Protein AF-A0A7J8MKU8-F1 (afdb_monomer_lite)

Secondary structure (DSSP, 8-state):
-GGG-TT---EEEEEETTEEEEEE-TT-HHHHHHHHHHHHHHHHHHHHHHHHHHHH-TTT-SPPP--EETTTTEEPPHHHHHHHHHHHHHHHHHT--

Structure (mmCIF, N/CA/C/O backbone):
data_AF-A0A7J8MKU8-F1
#
_entry.id   AF-A0A7J8MKU8-F1
#
loop_
_atom_site.group_PDB
_atom_site.id
_atom_site.type_symbol
_atom_site.label_atom_id
_atom_site.label_alt_id
_atom_site.label_comp_id
_atom_site.label_asym_id
_atom_site.label_entity_id
_atom_site.label_seq_id
_atom_site.pdbx_PDB_ins_code
_atom_site.Cartn_x
_atom_site.Cartn_y
_atom_site.Cartn_z
_atom_site.occupancy
_atom_site.B_iso_or_equiv
_atom_site.auth_seq_id
_atom_site.auth_comp_id
_atom_site.auth_asym_id
_atom_site.auth_atom_id
_atom_site.pdbx_PDB_model_num
ATOM 1 N N . GLU A 1 1 ? 2.830 9.925 10.413 1.00 69.06 1 GLU A N 1
ATOM 2 C CA . GLU A 1 1 ? 4.041 9.084 10.239 1.00 69.06 1 GLU A CA 1
ATOM 3 C C . GLU A 1 1 ? 3.772 7.580 10.289 1.00 69.06 1 GLU A C 1
ATOM 5 O O . GLU A 1 1 ? 4.362 6.871 9.485 1.00 69.06 1 GLU A O 1
ATOM 10 N N . ASN A 1 2 ? 2.851 7.093 11.134 1.00 81.44 2 ASN A N 1
ATOM 11 C CA . ASN A 1 2 ? 2.561 5.657 11.299 1.00 81.44 2 ASN A CA 1
ATOM 12 C C . ASN A 1 2 ? 2.346 4.860 9.990 1.00 81.44 2 ASN A C 1
ATOM 14 O O . ASN A 1 2 ? 2.856 3.755 9.887 1.00 81.44 2 ASN A O 1
ATOM 18 N N . LEU A 1 3 ? 1.669 5.410 8.971 1.00 83.44 3 LEU A N 1
ATOM 19 C CA . LEU A 1 3 ? 1.426 4.714 7.691 1.00 83.44 3 LEU A CA 1
ATOM 20 C C . LEU A 1 3 ? 2.699 4.222 6.984 1.00 83.44 3 LEU A C 1
ATOM 22 O O . LEU A 1 3 ? 2.674 3.193 6.316 1.00 83.44 3 LEU A O 1
ATOM 26 N N . LYS A 1 4 ? 3.805 4.957 7.133 1.00 81.62 4 LYS A N 1
ATOM 27 C CA . LYS A 1 4 ? 5.099 4.622 6.523 1.00 81.62 4 LYS A CA 1
ATOM 28 C C . LYS A 1 4 ? 5.943 3.700 7.402 1.00 81.62 4 LYS A C 1
ATOM 30 O O . LYS A 1 4 ? 7.011 3.287 6.969 1.00 81.62 4 LYS A O 1
ATOM 35 N N . ASN A 1 5 ? 5.509 3.433 8.635 1.00 85.94 5 ASN A N 1
ATOM 36 C CA . ASN A 1 5 ? 6.226 2.564 9.552 1.00 85.94 5 ASN A CA 1
ATOM 37 C C . ASN A 1 5 ? 5.841 1.099 9.263 1.00 85.94 5 ASN A C 1
ATOM 39 O O . ASN A 1 5 ? 4.687 0.739 9.511 1.00 85.94 5 ASN A O 1
ATOM 43 N N . PRO A 1 6 ? 6.766 0.262 8.759 1.00 82.50 6 PRO A N 1
ATOM 44 C CA . PRO A 1 6 ? 6.485 -1.146 8.495 1.00 82.50 6 PRO A CA 1
ATOM 45 C C . PRO A 1 6 ? 6.251 -1.959 9.779 1.00 82.50 6 PRO A C 1
ATOM 47 O O . PRO A 1 6 ? 5.542 -2.958 9.726 1.00 82.50 6 PRO A O 1
ATOM 50 N N . ASP A 1 7 ? 6.764 -1.514 10.934 1.00 87.62 7 ASP A N 1
ATOM 51 C CA . ASP A 1 7 ? 6.575 -2.213 12.215 1.00 87.62 7 ASP A CA 1
ATOM 52 C C . ASP A 1 7 ? 5.127 -2.128 12.712 1.00 87.62 7 ASP A C 1
ATOM 54 O O . ASP A 1 7 ? 4.667 -2.970 13.483 1.00 87.62 7 ASP A O 1
ATOM 58 N N . TRP A 1 8 ? 4.379 -1.108 12.276 1.00 91.00 8 TRP A N 1
ATOM 59 C CA . TRP A 1 8 ? 2.951 -1.027 12.554 1.00 91.00 8 TRP A CA 1
ATOM 60 C C . TRP A 1 8 ? 2.159 -1.704 11.437 1.00 91.00 8 TRP A C 1
ATOM 62 O O . TRP A 1 8 ? 1.773 -1.082 10.441 1.00 91.00 8 TRP A O 1
ATOM 72 N N . HIS A 1 9 ? 1.890 -2.992 11.636 1.00 90.69 9 HIS A N 1
ATOM 73 C CA . HIS A 1 9 ? 1.154 -3.833 10.699 1.00 90.69 9 HIS A CA 1
ATOM 74 C C . HIS A 1 9 ? -0.202 -4.266 11.277 1.00 90.69 9 HIS A C 1
ATOM 76 O O . HIS A 1 9 ? -0.305 -5.368 11.810 1.00 90.69 9 HIS A O 1
ATOM 82 N N . PRO A 1 10 ? -1.252 -3.419 11.195 1.00 94.44 10 PRO A N 1
ATOM 83 C CA . PRO A 1 10 ? -2.570 -3.702 11.769 1.00 94.44 10 PRO A CA 1
ATOM 84 C C . PRO A 1 10 ? -3.374 -4.670 10.885 1.00 94.44 10 PRO A C 1
ATOM 86 O O . PRO A 1 10 ? -4.530 -4.421 10.546 1.00 94.44 10 PRO A O 1
ATOM 89 N N . PHE A 1 11 ? -2.751 -5.770 10.474 1.00 93.12 11 PHE A N 1
ATOM 90 C CA . PHE A 1 11 ? -3.358 -6.813 9.665 1.00 93.12 11 PHE A CA 1
ATOM 91 C C . PHE A 1 11 ? -3.167 -8.172 10.332 1.00 93.12 11 PHE A C 1
ATOM 93 O O . PHE A 1 11 ? -2.171 -8.426 11.008 1.00 93.12 11 PHE A O 1
ATOM 100 N N . LYS A 1 12 ? -4.142 -9.055 10.133 1.00 92.62 12 LYS A N 1
ATOM 101 C CA . LYS A 1 12 ? -4.123 -10.435 10.612 1.00 92.62 12 LYS A CA 1
ATOM 102 C C . LYS A 1 12 ? -4.398 -11.389 9.464 1.00 92.62 12 LYS A C 1
ATOM 104 O O . LYS A 1 12 ? -5.165 -11.077 8.554 1.00 92.62 12 LYS A O 1
ATOM 109 N N . VAL A 1 13 ? -3.793 -12.569 9.528 1.00 92.69 13 VAL A N 1
ATOM 110 C CA . VAL A 1 13 ? -4.040 -13.634 8.555 1.00 92.69 13 VAL A CA 1
ATOM 111 C C . VAL A 1 13 ? -5.172 -14.515 9.061 1.00 92.69 13 VAL A C 1
ATOM 113 O O . VAL A 1 13 ? -5.100 -15.062 10.160 1.00 92.69 13 VAL A O 1
ATOM 116 N N . ILE A 1 14 ? -6.209 -14.668 8.246 1.00 93.44 14 ILE A N 1
ATOM 117 C CA . ILE A 1 14 ? -7.284 -15.639 8.445 1.00 93.44 14 ILE A CA 1
ATOM 118 C C . ILE A 1 14 ? -7.214 -16.712 7.363 1.00 93.44 14 ILE A C 1
ATOM 120 O O . ILE A 1 14 ? -6.700 -16.477 6.271 1.00 93.44 14 ILE A O 1
ATOM 124 N N . VAL A 1 15 ? -7.735 -17.901 7.653 1.00 93.25 15 VAL A N 1
ATOM 125 C CA . VA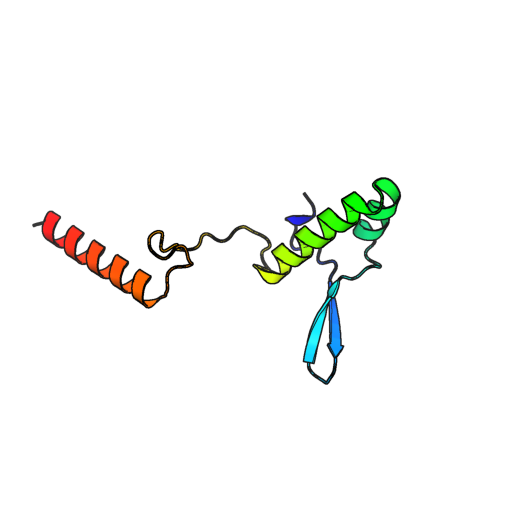L A 1 15 ? -7.822 -18.984 6.669 1.00 93.25 15 VAL A CA 1
ATOM 126 C C . VAL A 1 15 ? -9.271 -19.112 6.222 1.00 93.25 15 VAL A C 1
ATOM 128 O O . VAL A 1 15 ? -10.125 -19.5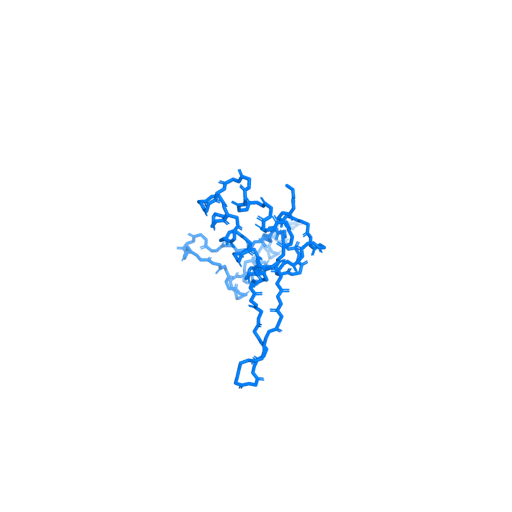42 6.991 1.00 93.25 15 VAL A O 1
ATOM 131 N N . GLU A 1 16 ? -9.542 -18.772 4.964 1.00 89.75 16 GLU A N 1
ATOM 132 C CA . GLU A 1 16 ? -10.848 -18.974 4.334 1.00 89.75 16 GLU A CA 1
ATOM 133 C C . GLU A 1 16 ? -10.727 -20.019 3.228 1.00 89.75 16 GLU A C 1
ATOM 135 O O . GLU A 1 16 ? -9.983 -19.840 2.261 1.00 89.75 16 GLU A O 1
ATOM 140 N N . GLY A 1 17 ? -11.450 -21.135 3.365 1.00 86.62 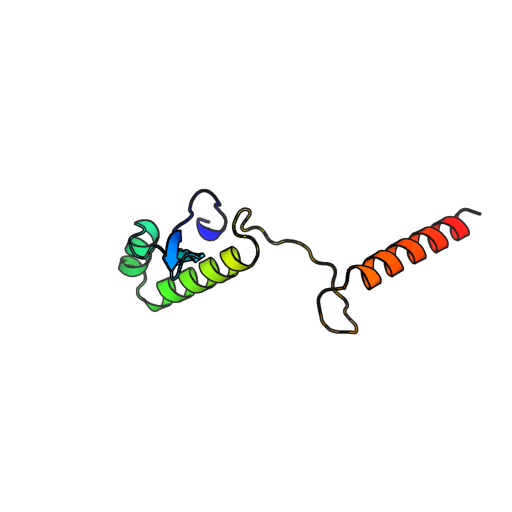17 GLY A N 1
ATOM 141 C CA . GLY A 1 17 ? -11.449 -22.200 2.355 1.00 86.62 17 GLY A CA 1
ATOM 142 C C . GLY A 1 17 ? -10.067 -22.815 2.099 1.00 86.62 17 GLY A C 1
ATOM 143 O O . GLY A 1 17 ? -9.789 -23.246 0.985 1.00 86.62 17 GLY A O 1
ATOM 144 N N . GLY A 1 18 ? -9.186 -22.808 3.106 1.00 90.81 18 GLY A N 1
ATOM 145 C CA . GLY A 1 18 ? -7.813 -23.316 3.009 1.00 90.81 18 GLY A CA 1
ATOM 146 C C . GLY A 1 18 ? -6.788 -22.318 2.463 1.00 90.81 18 GLY A C 1
ATOM 147 O O . GLY A 1 18 ? -5.600 -22.626 2.476 1.00 90.81 18 GLY A O 1
ATOM 148 N N . ASN A 1 19 ? -7.208 -21.120 2.041 1.00 91.38 19 ASN A N 1
ATOM 149 C CA . ASN A 1 19 ? -6.299 -20.078 1.568 1.00 91.38 19 ASN A CA 1
ATOM 150 C C . ASN A 1 19 ? -6.072 -19.012 2.655 1.00 91.38 19 ASN A C 1
ATOM 152 O O . ASN A 1 19 ? -7.052 -18.469 3.178 1.00 91.38 19 ASN A O 1
ATOM 156 N N . PRO A 1 20 ? -4.809 -18.686 2.994 1.00 90.56 20 PRO A N 1
ATOM 157 C CA . PRO A 1 20 ? -4.510 -17.582 3.894 1.00 90.56 20 PRO A CA 1
ATOM 158 C C . PRO A 1 20 ? -4.854 -16.254 3.213 1.00 90.56 20 PRO A C 1
ATOM 160 O O . PRO A 1 20 ? -4.413 -15.979 2.096 1.00 90.56 20 PRO A O 1
ATOM 163 N N . LYS A 1 21 ? -5.644 -15.429 3.894 1.00 89.94 21 LYS A N 1
ATOM 164 C CA . LYS A 1 21 ? -5.996 -14.070 3.487 1.00 89.94 21 LYS A CA 1
ATOM 165 C C . LYS A 1 21 ? -5.616 -13.104 4.587 1.00 89.94 21 LYS A C 1
ATOM 167 O O . LYS A 1 21 ? -5.897 -13.345 5.758 1.00 89.94 21 LYS A O 1
ATOM 172 N N . GLU A 1 22 ? -5.007 -12.000 4.198 1.00 90.25 22 GLU A N 1
ATOM 173 C CA . GLU A 1 22 ? -4.690 -10.916 5.111 1.00 90.25 22 GLU A CA 1
ATOM 174 C C . GLU A 1 22 ? -5.863 -9.932 5.168 1.00 90.25 22 GLU A C 1
ATOM 176 O O . GLU A 1 22 ? -6.338 -9.453 4.138 1.00 90.25 22 GLU A O 1
ATOM 181 N N . ILE A 1 23 ? -6.360 -9.665 6.374 1.00 92.06 23 ILE A N 1
ATOM 182 C CA . ILE A 1 23 ? -7.465 -8.738 6.631 1.00 92.06 23 ILE A CA 1
ATOM 183 C C . ILE A 1 23 ? -7.054 -7.704 7.674 1.00 92.06 23 ILE A C 1
ATOM 185 O O . ILE A 1 23 ? -6.164 -7.947 8.488 1.00 92.06 23 ILE A O 1
ATOM 189 N N . LEU A 1 24 ? -7.712 -6.546 7.664 1.00 93.50 24 LEU A N 1
ATOM 190 C CA . LEU A 1 24 ? -7.475 -5.507 8.663 1.00 93.50 24 LEU A CA 1
ATOM 191 C C . LEU A 1 24 ? -7.826 -6.030 10.065 1.00 93.50 24 LEU A C 1
ATOM 193 O O . LEU A 1 24 ? -8.863 -6.668 10.260 1.00 93.50 24 LEU A O 1
ATOM 197 N N . ASN A 1 25 ? -6.975 -5.746 11.045 1.00 94.75 25 ASN A N 1
ATOM 198 C CA . ASN A 1 25 ? -7.299 -5.969 12.443 1.00 94.75 25 ASN A CA 1
ATOM 199 C C . ASN A 1 25 ? -8.032 -4.745 13.006 1.00 94.75 25 ASN A C 1
ATOM 201 O O . ASN A 1 25 ? -7.401 -3.773 13.409 1.00 94.75 25 ASN A O 1
ATOM 205 N N . GLU A 1 26 ? -9.364 -4.791 13.032 1.00 90.88 26 GLU A N 1
ATOM 206 C CA . GLU A 1 26 ? -10.193 -3.692 13.556 1.00 90.88 26 GLU A CA 1
ATOM 207 C C . GLU A 1 26 ? -9.980 -3.425 15.055 1.00 90.88 26 GLU A C 1
ATOM 209 O O . GLU A 1 26 ? -10.268 -2.328 15.519 1.00 90.88 26 GLU A O 1
ATOM 214 N N . GLU A 1 27 ? -9.421 -4.392 15.789 1.00 93.12 27 GLU A N 1
ATOM 215 C CA . GLU A 1 27 ? -9.080 -4.286 17.215 1.00 93.12 27 GLU A CA 1
ATOM 216 C C . GLU A 1 27 ? -7.695 -3.658 17.459 1.00 93.12 27 GLU A C 1
ATOM 218 O O . GLU A 1 27 ? -7.236 -3.592 18.598 1.00 93.12 27 GLU A O 1
ATOM 223 N N . ASP A 1 28 ? -6.989 -3.219 16.410 1.00 96.00 28 ASP A N 1
ATOM 224 C CA . ASP A 1 28 ? -5.716 -2.515 16.572 1.00 96.00 28 ASP A CA 1
ATOM 225 C C . ASP A 1 28 ? -5.907 -1.243 17.413 1.00 96.00 28 ASP A C 1
ATOM 227 O O . ASP A 1 28 ? -6.788 -0.418 17.151 1.00 96.00 28 ASP A O 1
ATOM 231 N N . GLU A 1 29 ? -5.056 -1.078 18.426 1.00 95.38 29 GLU A N 1
ATOM 232 C CA . GLU A 1 29 ? -5.154 0.012 19.399 1.00 95.38 29 GLU A CA 1
ATOM 233 C C . GLU A 1 29 ? -5.078 1.387 18.720 1.00 95.38 29 GLU A C 1
ATOM 235 O O . GLU A 1 29 ? -5.870 2.281 19.019 1.00 95.38 29 GLU A O 1
ATOM 240 N N . LYS A 1 30 ? -4.172 1.559 17.748 1.00 94.38 30 LYS A N 1
ATOM 241 C CA . LYS A 1 30 ? -4.002 2.842 17.054 1.00 94.38 30 LYS A CA 1
ATOM 242 C C . LYS A 1 30 ? -5.185 3.146 16.141 1.00 94.38 30 LYS A C 1
ATOM 244 O O . LYS A 1 30 ? -5.598 4.301 16.066 1.00 94.38 30 LYS A O 1
ATOM 249 N N . LEU A 1 31 ? -5.737 2.141 15.458 1.00 95.38 31 LEU A N 1
ATOM 250 C CA . LEU A 1 31 ? -6.945 2.303 14.644 1.00 95.38 31 LEU A CA 1
ATOM 251 C C . LEU A 1 31 ? -8.179 2.614 15.498 1.00 95.38 31 LEU A C 1
ATOM 253 O O . LEU A 1 31 ? -8.976 3.478 15.129 1.00 95.38 31 LEU A O 1
ATOM 257 N N . THR A 1 32 ? -8.307 1.955 16.648 1.00 95.88 32 THR A N 1
ATOM 258 C CA . THR A 1 32 ? -9.402 2.188 17.597 1.00 95.88 32 THR A CA 1
ATOM 259 C C . THR A 1 32 ? -9.337 3.609 18.157 1.00 95.88 32 THR A C 1
ATOM 261 O O . THR A 1 32 ? -10.324 4.342 18.089 1.00 95.88 32 THR A O 1
ATOM 264 N N . ASN A 1 33 ? -8.158 4.047 18.613 1.00 95.38 33 ASN A N 1
ATOM 265 C CA . ASN A 1 33 ? -7.940 5.411 19.102 1.00 95.38 33 ASN A CA 1
ATOM 266 C C . ASN A 1 33 ? -8.196 6.459 18.009 1.00 95.38 33 ASN A C 1
ATOM 268 O O . ASN A 1 33 ? -8.868 7.455 18.262 1.00 95.38 33 ASN A O 1
ATOM 272 N N . LEU A 1 34 ? -7.753 6.208 16.770 1.00 95.12 34 LEU A N 1
ATOM 273 C CA . LEU A 1 34 ? -8.028 7.089 15.633 1.00 95.12 34 LEU A CA 1
ATOM 274 C C . LEU A 1 34 ? -9.536 7.272 15.407 1.00 95.12 34 LEU A C 1
ATOM 276 O O . LEU A 1 34 ? -9.988 8.399 15.213 1.00 95.12 34 LEU A O 1
ATOM 280 N N . LYS A 1 35 ? -10.316 6.183 15.445 1.00 95.69 35 LYS A N 1
ATOM 281 C CA . LYS A 1 35 ? -11.774 6.247 15.264 1.00 95.69 35 LYS A CA 1
ATOM 282 C C . LYS A 1 35 ? -12.455 7.026 16.391 1.00 95.69 35 LYS A C 1
ATOM 284 O O . LYS A 1 35 ? -13.390 7.776 16.122 1.00 95.69 35 LYS A O 1
ATOM 289 N N . LEU A 1 36 ? -11.989 6.861 17.629 1.00 96.19 36 LEU A N 1
ATOM 290 C CA . LEU A 1 36 ? -12.524 7.560 18.801 1.00 96.19 36 LEU A CA 1
ATOM 291 C C . LEU A 1 36 ? -12.228 9.064 18.774 1.00 96.19 36 LEU A C 1
ATOM 293 O O . LEU A 1 36 ? -13.109 9.862 19.078 1.00 96.19 36 LEU A O 1
ATOM 297 N N . GLU A 1 37 ? -11.008 9.451 18.407 1.00 96.81 37 GLU A N 1
ATOM 298 C CA . GLU A 1 37 ? -10.573 10.852 18.418 1.00 96.81 37 GLU A CA 1
ATOM 299 C C . GLU A 1 37 ? -11.072 11.649 17.205 1.00 96.81 37 GLU A C 1
ATOM 301 O O . GLU A 1 37 ? -11.434 12.817 17.336 1.00 96.81 37 GLU A O 1
ATOM 306 N N . TRP A 1 38 ? -11.082 11.030 16.021 1.00 95.56 38 TRP A N 1
ATOM 307 C CA . TRP A 1 38 ? -11.260 11.730 14.742 1.00 95.56 38 TRP A CA 1
ATOM 308 C C . TRP A 1 38 ? -12.525 11.317 13.982 1.00 95.56 38 TRP A C 1
ATOM 310 O O . TRP A 1 38 ? -12.838 11.889 12.938 1.00 95.56 38 TRP A O 1
ATOM 320 N N . GLY A 1 39 ? -13.273 10.346 14.506 1.00 95.81 39 GLY A N 1
ATOM 321 C CA . GLY A 1 39 ? -14.514 9.868 13.913 1.00 95.81 39 GLY A CA 1
ATOM 322 C C . GLY A 1 39 ? -14.319 8.932 12.718 1.00 95.81 39 GLY A C 1
ATOM 323 O O . GLY A 1 39 ? -13.215 8.539 12.335 1.00 95.81 39 GLY A O 1
ATOM 324 N N . GLU A 1 40 ? -15.446 8.538 12.127 1.00 96.25 40 GLU A N 1
ATOM 325 C CA . GLU A 1 40 ? -15.506 7.472 11.124 1.00 96.25 40 GLU A CA 1
AT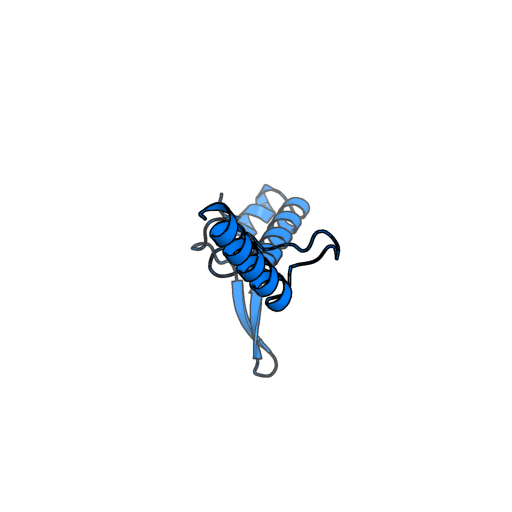OM 326 C C . GLU A 1 40 ? -14.953 7.876 9.752 1.00 96.25 40 GLU A C 1
ATOM 328 O O . GLU A 1 40 ? -14.347 7.055 9.068 1.00 96.25 40 GLU A O 1
ATOM 333 N N . GLU A 1 41 ? -15.103 9.139 9.356 1.00 96.50 41 GLU A N 1
ATOM 334 C CA . GLU A 1 41 ? -14.628 9.622 8.055 1.00 96.50 41 GLU A CA 1
ATOM 335 C C . GLU A 1 41 ? -13.098 9.545 7.946 1.00 96.50 41 GLU A C 1
ATOM 337 O O . GLU A 1 41 ? -12.561 8.950 7.008 1.00 96.50 41 GLU A O 1
ATOM 342 N N . ILE A 1 42 ? -12.390 10.075 8.948 1.00 95.19 42 ILE A N 1
ATOM 343 C CA . ILE A 1 42 ? -10.922 10.062 8.988 1.00 95.19 42 ILE A CA 1
ATOM 344 C C . ILE A 1 42 ? -10.406 8.631 9.151 1.00 95.19 42 ILE A C 1
ATOM 346 O O . ILE A 1 42 ? -9.463 8.236 8.464 1.00 95.19 42 ILE A O 1
ATOM 350 N N . TYR A 1 43 ? -11.055 7.829 9.999 1.00 95.00 43 TYR A N 1
ATOM 351 C CA . TYR A 1 43 ? -10.763 6.403 10.119 1.00 95.00 43 TYR A CA 1
ATOM 352 C C . TYR A 1 43 ? -10.836 5.690 8.759 1.00 95.00 43 TYR A C 1
ATOM 354 O O . TYR A 1 43 ? -9.877 5.029 8.359 1.00 95.00 43 TYR A O 1
ATOM 362 N N . ASN A 1 44 ? -11.925 5.875 8.007 1.00 95.81 44 ASN A N 1
ATOM 363 C CA . ASN A 1 44 ? -12.119 5.232 6.706 1.00 95.81 44 ASN A CA 1
ATOM 364 C C . ASN A 1 44 ? -11.074 5.676 5.675 1.00 95.81 44 ASN A C 1
ATOM 366 O O . ASN A 1 44 ? -10.567 4.842 4.919 1.00 95.81 44 ASN A O 1
ATOM 370 N N . ALA A 1 45 ? -10.707 6.960 5.661 1.00 95.62 45 ALA A N 1
ATOM 371 C CA . ALA A 1 45 ? -9.652 7.470 4.787 1.00 95.62 45 ALA A CA 1
ATOM 372 C C . ALA A 1 45 ? -8.291 6.813 5.091 1.00 95.62 45 ALA A C 1
ATOM 374 O O . ALA A 1 45 ? -7.596 6.360 4.179 1.00 95.62 45 ALA A O 1
ATOM 375 N N . VAL A 1 46 ? -7.931 6.692 6.373 1.00 93.75 46 VAL A N 1
ATOM 376 C CA . VAL A 1 46 ? -6.677 6.053 6.804 1.00 93.75 46 VAL A CA 1
ATOM 377 C C . VAL A 1 46 ? -6.674 4.555 6.507 1.00 93.75 46 VAL A C 1
ATOM 379 O O . VAL A 1 46 ? -5.677 4.035 6.009 1.00 93.75 46 VAL A O 1
ATOM 382 N N . VAL A 1 47 ? -7.783 3.857 6.763 1.00 94.06 47 VAL A N 1
ATOM 383 C CA . VAL A 1 47 ? -7.927 2.428 6.452 1.00 94.06 47 VAL A CA 1
ATOM 384 C C . VAL A 1 47 ? -7.817 2.168 4.952 1.00 94.06 47 VAL A C 1
ATOM 386 O O . VAL A 1 47 ? -7.187 1.191 4.548 1.00 94.06 47 VAL A O 1
ATOM 389 N N . THR A 1 48 ? -8.392 3.040 4.125 1.00 94.44 48 THR A N 1
ATOM 390 C CA . THR A 1 48 ? -8.291 2.933 2.663 1.00 94.44 48 THR A CA 1
ATOM 391 C C . THR A 1 48 ? -6.835 3.058 2.220 1.00 94.44 48 THR A C 1
ATOM 393 O O . THR A 1 48 ? -6.320 2.149 1.574 1.00 94.44 48 THR A O 1
ATOM 396 N N . ALA A 1 49 ? -6.129 4.096 2.679 1.00 91.94 49 ALA A N 1
ATOM 397 C CA . ALA A 1 49 ? -4.710 4.276 2.374 1.00 91.94 49 ALA A CA 1
ATOM 398 C C . ALA A 1 49 ? -3.834 3.111 2.883 1.00 91.94 49 ALA A C 1
ATOM 400 O O . ALA A 1 49 ? -2.897 2.695 2.205 1.00 91.94 49 ALA A O 1
ATOM 401 N N . LEU A 1 50 ? -4.134 2.552 4.065 1.00 91.88 50 LEU A N 1
ATOM 402 C CA . LEU A 1 50 ? -3.444 1.367 4.591 1.00 91.88 50 LEU A CA 1
ATOM 403 C C . LEU A 1 50 ? -3.613 0.151 3.679 1.00 91.88 50 LEU A C 1
ATOM 405 O O . LEU A 1 50 ? -2.635 -0.546 3.418 1.00 91.88 50 LEU A O 1
ATOM 409 N N . LYS A 1 51 ? -4.835 -0.107 3.200 1.00 91.31 51 LYS A N 1
ATOM 410 C CA . LYS A 1 51 ? -5.127 -1.230 2.297 1.00 91.31 51 LYS A CA 1
ATOM 411 C C . LYS A 1 51 ? -4.407 -1.070 0.960 1.00 91.31 51 LYS A C 1
ATOM 413 O O . LYS A 1 51 ? -3.768 -2.017 0.518 1.00 91.31 51 LYS A O 1
ATOM 418 N N . GLU A 1 52 ? -4.439 0.125 0.374 1.00 90.12 52 GLU A N 1
ATOM 419 C CA . GLU A 1 52 ? -3.739 0.432 -0.882 1.00 90.12 52 GLU A CA 1
ATOM 420 C C . GLU A 1 52 ? -2.220 0.231 -0.756 1.00 90.12 52 GLU A C 1
ATOM 422 O O . GLU A 1 52 ? -1.592 -0.394 -1.612 1.00 90.12 52 GLU A O 1
ATOM 427 N N . LEU A 1 53 ? -1.617 0.706 0.341 1.00 88.62 53 LEU A N 1
ATOM 428 C CA . LEU A 1 53 ? -0.191 0.494 0.613 1.00 88.62 53 LEU A CA 1
ATOM 429 C C . LEU A 1 53 ? 0.143 -0.988 0.799 1.00 88.62 53 LEU A C 1
ATOM 431 O O . LEU A 1 53 ? 1.189 -1.438 0.327 1.00 88.62 53 LEU A O 1
ATOM 435 N N . ASN A 1 54 ? -0.731 -1.736 1.477 1.00 87.50 54 ASN A N 1
ATOM 436 C CA . ASN A 1 54 ? -0.535 -3.158 1.725 1.00 87.50 54 ASN A CA 1
ATOM 437 C C . ASN A 1 54 ? -0.670 -4.002 0.450 1.00 87.50 54 ASN A C 1
ATOM 439 O O . ASN A 1 54 ? 0.077 -4.953 0.263 1.00 87.50 54 ASN A O 1
ATOM 443 N N . GLU A 1 55 ? -1.581 -3.637 -0.450 1.00 86.94 55 GLU A N 1
ATOM 444 C CA . GLU A 1 55 ? -1.725 -4.288 -1.754 1.00 86.94 55 GLU A CA 1
ATOM 445 C C . GLU A 1 55 ? -0.508 -4.030 -2.653 1.00 86.94 55 GLU A C 1
ATOM 447 O O . GLU A 1 55 ? -0.034 -4.932 -3.344 1.00 86.94 55 GLU A O 1
ATOM 452 N N . TYR A 1 56 ? 0.031 -2.808 -2.622 1.00 84.69 56 TYR A N 1
ATOM 453 C CA . TYR A 1 56 ? 1.136 -2.421 -3.493 1.00 84.69 56 TYR A CA 1
ATOM 454 C C . TYR A 1 56 ? 2.511 -2.904 -3.000 1.00 84.69 56 TYR A C 1
ATOM 456 O O . TYR A 1 56 ? 3.309 -3.425 -3.781 1.00 84.69 56 TYR A O 1
ATOM 464 N N . ASN A 1 57 ? 2.822 -2.704 -1.715 1.00 85.62 57 ASN A N 1
ATOM 465 C CA . ASN A 1 57 ? 4.109 -3.056 -1.112 1.00 85.62 57 ASN A CA 1
ATOM 466 C C . ASN A 1 57 ? 3.935 -3.380 0.387 1.00 85.62 57 ASN A C 1
ATOM 468 O O . ASN A 1 57 ? 4.279 -2.548 1.234 1.00 85.62 57 ASN A O 1
ATOM 472 N N . PRO A 1 58 ? 3.435 -4.580 0.729 1.00 80.19 58 PRO A N 1
ATOM 473 C CA . PRO A 1 58 ? 3.063 -4.927 2.102 1.00 80.19 58 PRO A CA 1
ATOM 474 C C . PRO A 1 58 ? 4.245 -4.858 3.071 1.00 80.19 58 PRO A C 1
ATOM 476 O O . PRO A 1 58 ? 4.120 -4.321 4.169 1.00 80.19 58 PRO A O 1
ATOM 479 N N . SER A 1 59 ? 5.422 -5.333 2.650 1.00 77.88 59 SER A N 1
ATOM 480 C CA . SER A 1 59 ? 6.617 -5.357 3.503 1.00 77.88 59 SER A CA 1
ATOM 481 C C . SER A 1 59 ? 7.299 -3.996 3.636 1.00 77.88 59 SER A C 1
ATOM 483 O O . SER A 1 59 ? 7.868 -3.693 4.679 1.00 77.88 59 SER A O 1
ATOM 485 N N . GLY A 1 60 ? 7.312 -3.196 2.566 1.00 78.88 60 GLY A N 1
ATOM 486 C CA . GLY A 1 60 ? 8.108 -1.972 2.516 1.00 78.88 60 GLY A CA 1
ATOM 487 C C . GLY A 1 60 ? 7.324 -0.692 2.777 1.00 78.88 60 GLY A C 1
ATOM 488 O O . GLY A 1 60 ? 7.886 0.259 3.312 1.00 78.88 60 GLY A O 1
ATOM 489 N N . ARG A 1 61 ? 6.052 -0.629 2.363 1.00 79.00 61 ARG A N 1
ATOM 490 C CA . ARG A 1 61 ? 5.178 0.562 2.424 1.00 79.00 61 ARG A CA 1
ATOM 491 C C . ARG A 1 61 ? 5.793 1.869 1.899 1.00 79.00 61 ARG A C 1
ATOM 493 O O . ARG A 1 61 ? 5.299 2.962 2.177 1.00 79.00 61 ARG A O 1
ATOM 500 N N . TYR A 1 62 ? 6.862 1.774 1.115 1.00 78.81 62 TYR A N 1
ATOM 501 C CA . TYR A 1 62 ? 7.485 2.890 0.418 1.00 78.81 62 TYR A CA 1
ATOM 502 C C . TYR A 1 62 ? 7.074 2.888 -1.052 1.00 78.81 62 TYR A C 1
ATOM 504 O O . TYR A 1 62 ? 6.751 1.847 -1.6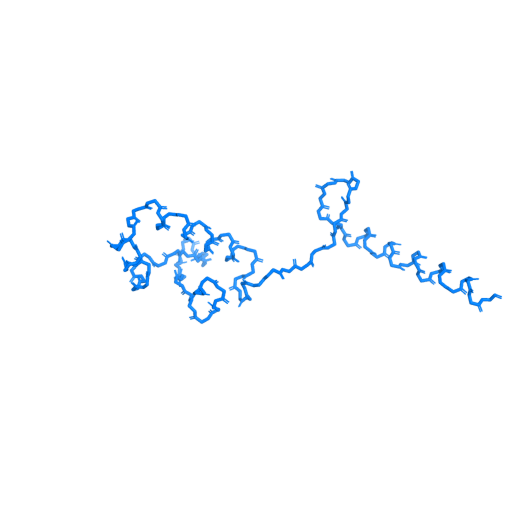31 1.00 78.81 62 TYR A O 1
ATOM 512 N N . VAL A 1 63 ? 7.119 4.075 -1.655 1.00 78.88 63 VAL A N 1
ATOM 513 C CA . VAL A 1 63 ? 6.851 4.269 -3.081 1.00 78.88 63 VAL A CA 1
ATOM 514 C C . VAL A 1 63 ? 7.932 3.557 -3.890 1.00 78.88 63 VAL A C 1
ATOM 516 O O . VAL A 1 63 ? 9.120 3.828 -3.713 1.00 78.88 63 VAL A O 1
ATOM 519 N N . ILE A 1 64 ? 7.522 2.661 -4.787 1.00 80.06 64 ILE A N 1
ATOM 520 C CA . ILE A 1 64 ? 8.423 1.988 -5.722 1.00 80.06 64 ILE A CA 1
ATOM 521 C C . ILE A 1 64 ? 8.328 2.712 -7.061 1.00 80.06 64 ILE A C 1
ATOM 523 O O . ILE A 1 64 ? 7.249 2.881 -7.624 1.00 80.06 64 ILE A O 1
ATOM 527 N N . SER A 1 65 ? 9.471 3.149 -7.582 1.00 85.50 65 SER A N 1
ATOM 528 C CA . SER A 1 65 ? 9.531 3.720 -8.925 1.00 85.50 65 SER A CA 1
ATOM 529 C C . SER A 1 65 ? 9.283 2.631 -9.965 1.00 85.50 65 SER A C 1
ATOM 531 O O . SER A 1 65 ? 10.021 1.647 -10.032 1.00 85.50 65 SER A O 1
ATOM 533 N N . GLU A 1 66 ? 8.284 2.831 -10.820 1.00 86.75 66 GLU A N 1
ATOM 534 C CA . GLU A 1 66 ? 7.986 1.924 -11.926 1.00 86.75 66 GLU A CA 1
ATOM 535 C C . GLU A 1 66 ? 8.386 2.516 -13.273 1.00 86.75 66 GLU A C 1
ATOM 537 O O . GLU A 1 66 ? 8.306 3.721 -13.511 1.00 86.75 66 GLU A O 1
ATOM 542 N N . LEU A 1 67 ? 8.789 1.643 -14.197 1.00 92.44 67 LEU A N 1
ATOM 543 C CA . LEU A 1 67 ? 8.980 2.040 -15.584 1.00 92.44 67 LEU A CA 1
ATOM 544 C C . LEU A 1 67 ? 7.612 2.147 -16.253 1.00 92.44 67 LEU A C 1
ATOM 546 O O . LEU A 1 67 ? 6.870 1.169 -16.316 1.00 92.44 67 LEU A O 1
ATOM 550 N N . TRP A 1 68 ? 7.290 3.335 -16.761 1.00 94.81 68 TRP A N 1
ATOM 551 C CA . TRP A 1 68 ? 5.999 3.641 -17.372 1.00 94.81 68 TRP A CA 1
ATOM 552 C C . TRP A 1 68 ? 6.116 3.760 -18.891 1.00 94.81 68 TRP A C 1
ATOM 554 O O . TRP A 1 68 ? 7.007 4.440 -19.407 1.00 94.81 68 TRP A O 1
ATOM 564 N N . ASN A 1 69 ? 5.207 3.117 -19.628 1.00 96.25 69 ASN A N 1
ATOM 565 C CA . ASN A 1 69 ? 5.054 3.362 -21.055 1.00 96.25 69 ASN A CA 1
ATOM 566 C C . ASN A 1 69 ? 4.050 4.505 -21.254 1.00 96.25 69 ASN A C 1
ATOM 568 O O . ASN A 1 69 ? 2.842 4.287 -21.291 1.00 96.25 69 ASN A O 1
ATOM 572 N N . PHE A 1 70 ? 4.568 5.722 -21.434 1.00 93.94 70 PHE A N 1
ATOM 573 C CA . PHE A 1 70 ? 3.758 6.927 -21.642 1.00 93.94 70 PHE A CA 1
ATOM 574 C C . PHE A 1 70 ? 2.860 6.877 -22.882 1.00 93.94 70 PHE A C 1
ATOM 576 O O . PHE A 1 70 ? 1.840 7.553 -22.907 1.00 93.94 70 PHE A O 1
ATOM 583 N N . LYS A 1 71 ? 3.217 6.092 -23.907 1.00 95.25 71 LYS A N 1
ATOM 584 C CA . LYS A 1 71 ? 2.392 5.970 -25.119 1.00 95.25 71 LYS A CA 1
ATOM 585 C C . LYS A 1 71 ? 1.156 5.113 -24.878 1.00 95.25 71 LYS A C 1
ATOM 587 O O . LYS A 1 71 ? 0.081 5.449 -25.347 1.00 95.25 71 LYS A O 1
ATOM 592 N N . GLU A 1 72 ? 1.333 4.025 -24.138 1.00 95.69 72 GLU A N 1
ATOM 593 C CA . GLU A 1 72 ? 0.274 3.052 -23.843 1.00 95.69 72 GLU A CA 1
ATOM 594 C C . GLU A 1 72 ? -0.466 3.372 -22.534 1.00 95.69 72 GLU A C 1
ATOM 596 O O . GLU A 1 72 ? -1.381 2.652 -22.149 1.00 95.69 72 GLU A O 1
ATOM 601 N N . ASN A 1 73 ? -0.043 4.426 -21.829 1.00 93.69 73 ASN A N 1
ATOM 602 C CA . ASN A 1 73 ? -0.558 4.865 -20.534 1.00 93.69 73 ASN A CA 1
ATOM 603 C C . ASN A 1 73 ? -0.696 3.735 -19.497 1.00 93.69 73 ASN A C 1
ATOM 605 O O . ASN A 1 73 ? -1.706 3.607 -18.808 1.00 93.69 73 ASN A O 1
ATOM 609 N N . ARG A 1 74 ? 0.335 2.893 -19.405 1.00 95.94 74 ARG A N 1
ATOM 610 C CA . ARG A 1 74 ? 0.404 1.782 -18.450 1.00 95.94 74 ARG A CA 1
ATOM 611 C C . ARG A 1 74 ? 1.843 1.492 -18.046 1.00 95.94 74 ARG A C 1
ATOM 613 O O . ARG A 1 74 ? 2.789 1.938 -18.704 1.00 95.94 74 ARG A O 1
ATOM 620 N N . LYS A 1 75 ? 2.013 0.649 -17.026 1.00 94.25 75 LYS A N 1
ATOM 621 C CA . LYS A 1 75 ? 3.315 0.080 -16.662 1.00 94.25 75 LYS A CA 1
ATOM 622 C C . LYS A 1 75 ? 3.972 -0.554 -17.890 1.00 94.25 75 LYS A C 1
ATOM 624 O O . LYS A 1 75 ? 3.331 -1.274 -18.666 1.00 94.25 75 LYS A O 1
ATOM 629 N N . ALA A 1 76 ? 5.252 -0.259 -18.082 1.00 96.56 76 ALA A N 1
ATOM 630 C CA . ALA A 1 76 ? 6.041 -0.841 -19.150 1.00 96.56 76 ALA A CA 1
ATOM 631 C C . ALA A 1 76 ? 6.227 -2.341 -18.893 1.00 96.56 76 ALA A C 1
ATOM 633 O O . ALA A 1 76 ? 6.559 -2.779 -17.792 1.00 96.56 76 ALA A O 1
ATOM 634 N N . THR A 1 77 ? 6.036 -3.138 -19.936 1.00 96.44 77 THR A N 1
ATOM 635 C CA . THR A 1 77 ? 6.327 -4.569 -19.920 1.00 96.44 77 THR A CA 1
ATOM 636 C C . THR A 1 77 ? 7.832 -4.810 -19.893 1.00 96.44 77 THR A C 1
ATOM 638 O O . THR A 1 77 ? 8.623 -4.012 -20.404 1.00 96.44 77 THR A O 1
ATOM 641 N N . LEU A 1 78 ? 8.237 -5.982 -19.401 1.00 95.69 78 LEU A N 1
ATOM 642 C CA . LEU A 1 78 ? 9.639 -6.402 -19.410 1.00 95.69 78 LEU A CA 1
ATOM 643 C C . LEU A 1 78 ? 10.259 -6.323 -20.817 1.00 95.69 78 LEU A C 1
ATOM 645 O O . LEU A 1 78 ? 11.384 -5.855 -20.980 1.00 95.69 78 LEU A O 1
ATOM 649 N N . LYS A 1 79 ? 9.502 -6.712 -21.849 1.00 97.25 79 LYS A N 1
ATOM 650 C CA . LYS A 1 79 ? 9.939 -6.647 -23.250 1.00 97.25 79 LYS A CA 1
ATOM 651 C C . LYS A 1 79 ? 10.228 -5.212 -23.702 1.00 97.25 79 LYS A C 1
ATOM 653 O O . LYS A 1 79 ? 11.245 -4.972 -24.352 1.00 97.25 79 LYS A O 1
ATOM 658 N N . GLU A 1 80 ? 9.353 -4.263 -23.365 1.00 96.75 80 GLU A N 1
ATOM 659 C CA . GLU A 1 80 ? 9.531 -2.841 -23.695 1.00 96.75 80 GLU A CA 1
ATOM 660 C C . GLU A 1 80 ? 10.777 -2.270 -23.008 1.00 96.75 80 GLU A C 1
ATOM 662 O O . GLU A 1 80 ? 11.591 -1.609 -23.661 1.00 96.75 80 GLU A O 1
ATOM 667 N N . VAL A 1 81 ? 10.962 -2.591 -21.725 1.00 95.12 81 VAL A N 1
ATOM 668 C CA . VAL A 1 81 ? 12.108 -2.153 -20.918 1.00 95.12 81 VAL A CA 1
ATOM 669 C C . VAL A 1 81 ? 13.421 -2.700 -21.474 1.00 95.12 81 VAL A C 1
ATOM 671 O O . VAL A 1 81 ? 14.333 -1.926 -21.769 1.00 95.12 81 VAL A O 1
ATOM 674 N N . VAL A 1 82 ? 13.516 -4.016 -21.693 1.00 96.25 82 VAL A N 1
ATOM 675 C CA . VAL A 1 82 ? 14.718 -4.653 -22.257 1.00 96.25 82 VAL A CA 1
ATOM 676 C C . VAL A 1 82 ? 15.038 -4.066 -23.632 1.00 96.25 82 VAL A C 1
ATOM 678 O O . VAL A 1 82 ? 16.183 -3.699 -23.907 1.00 96.25 82 VAL A O 1
ATOM 681 N N . GLY A 1 83 ? 14.024 -3.899 -24.485 1.00 96.31 83 GLY A N 1
ATOM 682 C CA . GLY A 1 83 ? 14.190 -3.284 -25.799 1.00 96.31 83 GLY A CA 1
ATOM 683 C C . GLY A 1 83 ? 14.715 -1.847 -25.723 1.00 96.31 83 GLY A C 1
ATOM 684 O O . GLY A 1 83 ? 15.578 -1.461 -26.514 1.00 96.31 83 GLY A O 1
ATOM 685 N N . TYR A 1 84 ? 14.233 -1.053 -24.766 1.00 94.06 84 TYR A N 1
ATOM 686 C CA . TYR A 1 84 ? 14.702 0.313 -24.535 1.00 94.06 84 TYR A CA 1
ATOM 687 C C . TYR A 1 84 ? 16.169 0.354 -24.079 1.00 94.06 84 TYR A C 1
ATOM 689 O O . TYR A 1 84 ? 16.976 1.062 -24.688 1.00 94.06 84 TYR A O 1
ATOM 697 N N . VAL A 1 85 ? 16.540 -0.462 -23.088 1.00 94.62 85 VAL A N 1
ATOM 698 C CA . VAL A 1 85 ? 17.913 -0.536 -22.559 1.00 94.62 85 VAL A CA 1
ATOM 699 C C . VAL A 1 85 ? 18.908 -0.947 -23.649 1.00 94.62 85 VAL A C 1
ATOM 701 O O . VAL A 1 85 ? 19.919 -0.272 -23.850 1.00 94.62 85 VAL A O 1
ATOM 704 N N . VAL A 1 86 ? 18.602 -1.997 -24.421 1.00 95.94 86 VAL A N 1
ATOM 705 C CA . VAL A 1 86 ? 19.480 -2.476 -25.506 1.00 95.94 86 VAL A CA 1
ATOM 706 C C . VAL A 1 86 ? 19.701 -1.398 -26.569 1.00 95.94 86 VAL A C 1
ATOM 708 O O . VAL A 1 86 ? 20.829 -1.222 -27.040 1.00 95.94 86 VAL A O 1
ATOM 711 N N . ARG A 1 87 ? 18.654 -0.652 -26.949 1.00 94.81 87 ARG A N 1
ATOM 712 C CA . ARG A 1 87 ? 18.780 0.458 -27.908 1.00 94.81 87 ARG A CA 1
ATOM 713 C C . ARG A 1 87 ? 19.701 1.554 -27.378 1.00 94.81 87 ARG A C 1
ATOM 715 O O . ARG A 1 87 ? 20.604 1.969 -28.100 1.00 94.81 87 ARG A O 1
ATOM 722 N N . ASN A 1 88 ? 19.525 1.975 -26.127 1.00 92.94 88 ASN A N 1
ATOM 723 C CA . ASN A 1 88 ? 20.355 3.022 -25.526 1.00 92.94 88 ASN A CA 1
ATOM 724 C C . ASN A 1 88 ? 21.830 2.623 -25.439 1.00 92.94 88 ASN A C 1
ATOM 726 O O . ASN A 1 88 ? 22.696 3.425 -25.787 1.00 92.94 88 ASN A O 1
ATOM 730 N N . ILE A 1 89 ? 22.124 1.373 -25.069 1.00 93.88 89 ILE A N 1
ATOM 731 C CA . ILE A 1 89 ? 23.500 0.856 -25.041 1.00 93.88 89 ILE A CA 1
ATOM 732 C C . ILE A 1 89 ? 24.132 0.915 -26.439 1.00 93.88 89 ILE A C 1
ATOM 734 O O . ILE A 1 89 ? 25.268 1.369 -26.585 1.00 93.88 89 ILE A O 1
ATOM 738 N N . LYS A 1 90 ? 23.409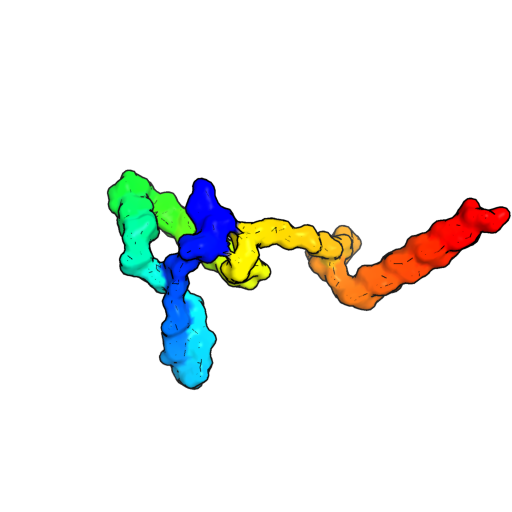 0.486 -27.484 1.00 91.75 90 LYS A N 1
ATOM 739 C CA . LYS A 1 90 ? 23.907 0.531 -28.872 1.00 91.75 90 LYS A CA 1
ATOM 740 C C . LYS A 1 90 ? 24.179 1.965 -29.334 1.00 91.75 90 LYS A C 1
ATOM 742 O O . LYS A 1 90 ? 25.223 2.222 -29.929 1.00 91.75 90 LYS A O 1
ATOM 747 N N . THR A 1 91 ? 23.275 2.895 -29.033 1.00 91.38 91 THR A N 1
ATOM 748 C CA . THR A 1 91 ? 23.442 4.316 -29.369 1.00 91.38 91 THR A CA 1
ATOM 749 C C . THR A 1 91 ? 24.637 4.932 -28.644 1.00 91.38 91 THR A C 1
ATOM 751 O O . THR A 1 91 ? 25.431 5.632 -29.267 1.00 91.38 91 THR A O 1
ATOM 754 N N . ALA A 1 92 ? 24.812 4.643 -27.352 1.00 88.62 92 ALA A N 1
ATOM 755 C CA . ALA A 1 92 ? 25.936 5.149 -26.567 1.00 88.62 92 ALA A CA 1
ATOM 756 C C . ALA A 1 92 ? 27.292 4.646 -27.088 1.00 88.62 92 ALA A C 1
ATOM 758 O O . ALA A 1 92 ? 28.252 5.410 -27.132 1.00 88.62 92 ALA A O 1
ATOM 759 N N . LYS A 1 93 ? 27.369 3.384 -27.535 1.00 81.62 93 LYS A N 1
ATOM 760 C CA . LYS A 1 93 ? 28.586 2.823 -28.144 1.00 81.62 93 LYS A CA 1
ATOM 761 C C . LYS A 1 93 ? 28.965 3.527 -29.450 1.00 81.62 93 LYS A C 1
ATOM 763 O O . LYS A 1 93 ? 30.130 3.849 -29.623 1.00 81.62 93 LYS A O 1
ATOM 768 N N . ARG A 1 94 ? 27.993 3.827 -30.321 1.00 76.19 94 ARG A N 1
ATOM 769 C CA . ARG A 1 94 ? 28.238 4.542 -31.591 1.00 76.19 94 ARG A CA 1
ATOM 770 C C . ARG A 1 94 ? 28.732 5.977 -31.412 1.00 76.19 94 ARG A C 1
ATOM 772 O O . ARG A 1 94 ? 29.411 6.473 -32.289 1.00 76.19 94 ARG A O 1
ATOM 779 N N . LYS A 1 95 ? 28.373 6.647 -30.312 1.00 75.44 95 LYS A N 1
ATOM 780 C CA . LYS A 1 95 ? 28.827 8.019 -30.017 1.00 75.44 95 LYS A CA 1
ATOM 781 C C . LYS A 1 95 ? 30.253 8.090 -29.457 1.00 75.44 95 LYS A C 1
ATOM 783 O O . LYS A 1 95 ? 30.780 9.183 -29.309 1.00 75.44 95 LYS A O 1
ATOM 788 N N . ARG A 1 96 ? 30.825 6.951 -29.052 1.00 67.38 96 ARG A N 1
ATOM 789 C CA . ARG A 1 96 ? 32.180 6.853 -28.479 1.00 67.38 96 ARG A CA 1
ATOM 790 C C . ARG A 1 96 ? 33.259 6.506 -29.512 1.00 67.38 96 ARG A C 1
ATOM 792 O O . ARG A 1 96 ? 34.432 6.529 -29.163 1.00 67.38 96 ARG A O 1
ATOM 799 N N . THR A 1 97 ? 32.849 6.156 -30.724 1.00 53.00 97 THR A N 1
ATOM 800 C CA . THR A 1 97 ? 33.678 6.005 -31.929 1.00 53.00 97 THR A CA 1
ATOM 801 C C . THR A 1 97 ? 33.508 7.234 -32.790 1.00 53.00 97 THR A C 1
ATOM 803 O O . THR A 1 97 ? 34.527 7.717 -33.315 1.00 53.00 97 THR A O 1
#

Radius of gyration: 20.99 Å; chains: 1; bounding box: 49×35×51 Å

pLDDT: mean 90.2, std 7.47, range [53.0, 97.25]

Foldseek 3Di:
DLLQDLVPQQWDWDADPNDTDIDGNCPDPVLVVCCVPPNDVRSVVSVVLSVVLCVVPNRGSDDDDFDADPVVRGTDDPVRVVVVVVVVVVVVVVVVD

Sequence (97 aa):
ENLKNPDWHPFKVIVEGGNPKEILNEEDEKLTNLKLEWGEEIYNAVVTALKELNEYNPSGRYVISELWNFKENRKATLKEVVGYVVRNIKTAKRKRT

Organism: NCBI:txid34289

InterPro domains:
  IPR005379 Factor of DNA methylation 1-5/IDN2 , domain XH [PF03469] (1-95)
  IPR045177 Factor of DNA methylation 1-5/IDN2 [PTHR21596] (1-97)